Protein 5V3N (pdb70)

InterPro domains:
  IPR020981 Monopolin complex subunit Csm1/Pcs1, C-terminal [PF12539] (73-165)
  IPR038608 Csm1/Pcs1, C-terminal domain superfamily [G3DSA:3.90.1150.80] (83-190)
  IPR040349 Monopolin complex subunit Csm1/Pcs1 [PTHR28006] (4-186)
  IPR041671 Csm1 N-terminal domain [PF18504] (1-70)

Organism: Saccharomyces cerevisiae (strain ATCC 204508 / S288c) (NCBI:txid559292)

Structure (mmCIF, N/CA/C/O backbone):
data_5V3N
#
_entry.id   5V3N
#
_cell.length_a   71.684
_cell.length_b   56.933
_cell.length_c   40.992
_cell.angle_alpha   90.00
_cell.angle_beta   121.06
_cell.angle_gamma   90.00
#
_symmetry.space_group_name_H-M   'C 1 2 1'
#
loop_
_entity.id
_entity.type
_entity.pdbx_description
1 polymer 'Monopolin complex subunit CSM1'
2 polymer 'Ulp2p,Topoisomerase 1-associated factor 2 chimera'
3 water water
#
loop_
_atom_site.group_PDB
_atom_site.id
_atom_site.type_symbol
_atom_site.label_atom_id
_atom_site.label_alt_id
_atom_site.label_comp_id
_atom_site.label_asym_id
_atom_site.label_entity_id
_atom_site.label_seq_id
_atom_site.pdbx_PDB_ins_code
_atom_site.Cartn_x
_atom_site.Cartn_y
_atom_site.Cartn_z
_atom_site.occupancy
_atom_site.B_iso_or_equiv
_atom_site.auth_seq_id
_atom_site.auth_comp_id
_atom_site.auth_asym_id
_atom_site.auth_atom_id
_atom_site.pdbx_PDB_model_num
ATOM 1 N N . ASN A 1 2 ? -1.249 -17.620 -6.528 1.00 51.32 70 ASN A N 1
ATOM 2 C CA . ASN A 1 2 ? -2.120 -16.423 -6.499 1.00 46.35 70 ASN A CA 1
ATOM 3 C C . ASN A 1 2 ? -1.597 -15.351 -5.550 1.00 45.04 70 ASN A C 1
ATOM 4 O O . ASN A 1 2 ? -1.716 -14.137 -5.777 1.00 42.95 70 ASN A O 1
ATOM 7 N N . SER A 1 3 ? -0.973 -15.802 -4.475 1.00 42.64 71 SER A N 1
ATOM 8 C CA . SER A 1 3 ? -0.512 -14.880 -3.456 1.00 40.36 71 SER A CA 1
ATOM 9 C C . SER A 1 3 ? 0.649 -14.038 -3.982 1.00 37.12 71 SER A C 1
ATOM 10 O O . SER A 1 3 ? 0.785 -12.861 -3.618 1.00 34.23 71 SER A O 1
ATOM 18 N N . GLU A 1 4 ? 1.427 -14.585 -4.916 1.00 35.95 72 GLU A N 1
ATOM 19 C CA . GLU A 1 4 ? 2.555 -13.845 -5.469 1.00 34.78 72 GLU A CA 1
ATOM 20 C C . GLU A 1 4 ? 2.137 -12.831 -6.530 1.00 31.26 72 GLU A C 1
ATOM 21 O O . GLU A 1 4 ? 2.709 -11.737 -6.567 1.00 29.87 72 GLU A O 1
ATOM 33 N N . VAL A 1 5 ? 1.150 -13.129 -7.369 1.00 29.27 73 VAL A N 1
ATOM 34 C CA . VAL A 1 5 ? 0.566 -12.117 -8.264 1.00 28.17 73 VAL A CA 1
ATOM 35 C C . VAL A 1 5 ? 0.011 -10.975 -7.455 1.00 26.04 73 VAL A C 1
ATOM 36 O O . VAL A 1 5 ? 0.182 -9.774 -7.781 1.00 25.38 73 VAL A O 1
ATOM 49 N N . ILE A 1 6 ? -0.596 -11.309 -6.348 1.00 25.46 74 ILE A N 1
ATOM 50 C CA . ILE A 1 6 ? -1.136 -10.249 -5.496 1.00 26.10 74 ILE A CA 1
ATOM 51 C C . ILE A 1 6 ? -0.013 -9.427 -4.850 1.00 26.37 74 ILE A C 1
ATOM 52 O O . ILE A 1 6 ? -0.099 -8.194 -4.764 1.00 24.40 74 ILE A O 1
ATOM 68 N N . LYS A 1 7 ? 1.048 -10.082 -4.338 1.00 27.82 75 LYS A N 1
ATOM 69 C CA . LYS A 1 7 ? 2.129 -9.266 -3.799 1.00 28.63 75 LYS A CA 1
ATOM 70 C C . LYS A 1 7 ? 2.741 -8.396 -4.872 1.00 27.54 75 LYS A C 1
ATOM 71 O O . LYS A 1 7 ? 3.160 -7.284 -4.604 1.00 29.35 75 LYS A O 1
ATOM 90 N N . ASP A 1 8 ? 2.826 -8.885 -6.091 1.00 25.75 76 ASP A N 1
ATOM 91 C CA . ASP A 1 8 ? 3.347 -8.047 -7.141 1.00 25.39 76 ASP A CA 1
ATOM 92 C C . ASP A 1 8 ? 2.446 -6.828 -7.310 1.00 23.82 76 ASP A C 1
ATOM 93 O O . ASP A 1 8 ? 2.930 -5.716 -7.548 1.00 27.05 76 ASP A O 1
ATOM 102 N N . LEU A 1 9 ? 1.135 -7.025 -7.278 1.00 22.16 77 LEU A N 1
ATOM 103 C CA . LEU A 1 9 ? 0.237 -5.878 -7.438 1.00 21.95 77 LEU A CA 1
ATOM 104 C C . LEU A 1 9 ? 0.420 -4.879 -6.295 1.00 22.14 77 LEU A C 1
ATOM 105 O O . LEU A 1 9 ? 0.418 -3.659 -6.519 1.00 24.07 77 LEU A O 1
ATOM 121 N N . TYR A 1 10 ? 0.524 -5.372 -5.037 1.00 23.95 78 TYR A N 1
ATOM 122 C CA . TYR A 1 10 ? 0.759 -4.400 -3.954 1.00 24.58 78 TYR A CA 1
ATOM 123 C C . TYR A 1 10 ? 2.030 -3.595 -4.223 1.00 23.78 78 TYR A C 1
ATOM 124 O O . TYR A 1 10 ? 2.097 -2.419 -3.861 1.00 23.95 78 TYR A O 1
ATOM 142 N N . GLU A 1 11 ? 3.090 -4.190 -4.753 1.00 26.03 79 GLU A N 1
ATOM 143 C CA . GLU A 1 11 ? 4.315 -3.475 -5.134 1.00 26.47 79 GLU A CA 1
ATOM 144 C C . GLU A 1 11 ? 4.055 -2.345 -6.147 1.00 25.71 79 GLU A C 1
ATOM 145 O O . GLU A 1 11 ? 4.569 -1.228 -5.980 1.00 26.60 79 GLU A O 1
ATOM 157 N N . TYR A 1 12 ? 3.255 -2.599 -7.185 1.00 26.45 80 TYR A N 1
ATOM 158 C CA . TYR A 1 12 ? 3.047 -1.587 -8.206 1.00 26.96 80 TYR A CA 1
ATOM 159 C C . 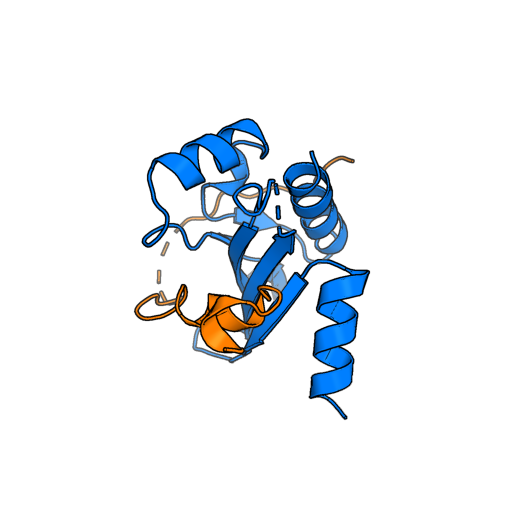TYR A 1 12 ? 1.976 -0.558 -7.817 1.00 24.71 80 TYR A C 1
ATOM 160 O O . TYR A 1 12 ? 2.069 0.639 -8.162 1.00 25.89 80 TYR A O 1
ATOM 178 N N . LEU A 1 13 ? 1.016 -0.976 -6.991 1.00 21.14 81 LEU A N 1
ATOM 179 C CA . LEU A 1 13 ? 0.003 -0.049 -6.533 1.00 19.94 81 LEU A CA 1
ATOM 180 C C . LEU A 1 13 ? 0.486 0.847 -5.423 1.00 19.45 81 LEU A C 1
ATOM 181 O O . LEU A 1 13 ? 0.131 2.049 -5.392 1.00 19.18 81 LEU A O 1
ATOM 197 N N . CYS A 1 14 ? 1.237 0.245 -4.488 1.00 19.57 82 CYS A N 1
ATOM 198 C CA . CYS A 1 14 ? 1.571 0.939 -3.247 1.00 19.12 82 CYS A CA 1
ATOM 199 C C . CYS A 1 14 ? 3.086 1.169 -3.064 1.00 18.75 82 CYS A C 1
ATOM 200 O O . CYS A 1 14 ? 3.521 1.725 -2.044 1.00 19.83 82 CYS A O 1
ATOM 208 N N . ASN A 1 15 ? 3.922 0.761 -4.028 1.00 19.79 83 ASN A N 1
ATOM 209 C CA . ASN A 1 15 ? 5.348 0.941 -3.912 1.00 20.91 83 ASN A CA 1
ATOM 210 C C . ASN A 1 15 ? 5.902 0.403 -2.597 1.00 21.42 83 ASN A C 1
ATOM 211 O O . ASN A 1 15 ? 6.737 1.015 -1.949 1.00 21.22 83 ASN A O 1
ATOM 222 N N . VAL A 1 16 ? 5.501 -0.830 -2.259 1.00 21.19 84 VAL A N 1
ATOM 223 C CA . VAL A 1 16 ? 5.995 -1.465 -1.064 1.00 20.73 84 VAL A CA 1
ATOM 224 C C . VAL A 1 16 ? 5.929 -2.975 -1.254 1.00 22.29 84 VAL A C 1
ATOM 225 O O . VAL A 1 16 ? 5.078 -3.480 -1.975 1.00 23.53 84 VAL A O 1
ATOM 238 N N . ARG A 1 17 ? 6.877 -3.653 -0.635 1.00 20.59 85 ARG A N 1
ATOM 239 C CA . ARG A 1 17 ? 6.880 -5.114 -0.644 1.00 20.88 85 ARG A CA 1
ATOM 240 C C . ARG A 1 17 ? 7.248 -5.566 0.755 1.00 21.32 85 ARG A C 1
ATOM 241 O O . ARG A 1 17 ? 8.262 -5.183 1.357 1.00 20.21 85 ARG A O 1
ATOM 262 N N . VAL A 1 18 ? 6.439 -6.501 1.254 1.00 22.09 86 VAL A N 1
ATOM 263 C CA . VAL A 1 18 ? 6.709 -7.112 2.512 1.00 23.87 86 VAL A CA 1
ATOM 264 C C . VAL A 1 18 ? 7.355 -8.450 2.153 1.00 25.32 86 VAL A C 1
ATOM 265 O O . VAL A 1 18 ? 6.704 -9.282 1.515 1.00 27.75 86 VAL A O 1
ATOM 278 N N . HIS A 1 19 ? 8.630 -8.626 2.515 1.00 23.78 87 HIS A N 1
ATOM 279 C CA . HIS A 1 19 ? 9.358 -9.785 2.043 1.00 24.16 87 HIS A CA 1
ATOM 280 C C . HIS A 1 19 ? 9.045 -10.991 2.879 1.00 24.00 87 HIS A C 1
ATOM 281 O O . HIS A 1 19 ? 9.021 -12.106 2.330 1.00 26.18 87 HIS A O 1
ATOM 295 N N . LYS A 1 20 ? 8.928 -10.842 4.187 1.00 23.08 88 LYS A N 1
ATOM 296 C CA . LYS A 1 20 ? 8.680 -11.936 5.097 1.00 23.46 88 LYS A CA 1
ATOM 297 C C . LYS A 1 20 ? 8.240 -11.442 6.431 1.00 20.96 88 LYS A C 1
ATOM 298 O O . LYS A 1 20 ? 8.414 -10.243 6.755 1.00 21.22 88 LYS A O 1
ATOM 317 N N A SER A 1 21 ? 7.651 -12.308 7.221 0.55 20.45 89 SER A N 1
ATOM 318 N N B SER A 1 21 ? 7.589 -12.305 7.180 0.45 20.68 89 SER A N 1
ATOM 319 C CA A SER A 1 21 ? 7.170 -12.018 8.552 0.55 20.55 89 SER A CA 1
ATOM 320 C CA B SER A 1 21 ? 7.151 -12.066 8.534 0.45 20.60 89 SER A CA 1
ATOM 321 C C A SER A 1 21 ? 7.560 -13.158 9.466 0.55 19.97 89 SER A C 1
ATOM 322 C C B SER A 1 21 ? 7.734 -13.146 9.435 0.45 19.91 89 SER A C 1
ATOM 323 O O A SER A 1 21 ? 7.636 -14.332 9.037 0.55 20.27 89 SER A O 1
ATOM 324 O O B SER A 1 21 ? 8.093 -14.260 8.991 0.45 20.59 89 SER A O 1
ATOM 339 N N . TYR A 1 22 ? 7.847 -12.843 10.695 1.00 19.16 90 TYR A N 1
ATOM 340 C CA . TYR A 1 22 ? 8.191 -13.843 11.708 1.00 18.60 90 TYR A CA 1
ATOM 341 C C . TYR A 1 22 ? 7.877 -13.328 13.089 1.00 18.53 90 TYR A C 1
ATOM 342 O O . TYR A 1 22 ? 7.745 -12.114 13.261 1.00 18.85 90 TYR A O 1
ATOM 361 N N . GLU A 1 23 ? 7.665 -14.197 14.058 1.00 19.21 91 GLU A N 1
ATOM 362 C CA . GLU A 1 23 ? 7.394 -13.847 15.402 1.00 19.89 91 GLU A CA 1
ATOM 363 C C . GLU A 1 23 ? 8.569 -14.286 16.260 1.00 21.27 91 GLU A C 1
ATOM 364 O O . GLU A 1 23 ? 8.930 -15.470 16.197 1.00 22.16 91 GLU A O 1
ATOM 376 N N . ASP A 1 24 ? 9.190 -13.434 17.058 1.00 23.09 92 ASP A N 1
ATOM 377 C CA . ASP A 1 24 ? 10.382 -13.744 17.842 1.00 24.68 92 ASP A CA 1
ATOM 378 C C . ASP A 1 24 ? 10.055 -13.402 19.297 1.00 24.54 92 ASP A C 1
ATOM 379 O O . ASP A 1 24 ? 8.863 -13.305 19.687 1.00 26.10 92 ASP A O 1
ATOM 388 N N . ASP A 1 25 ? 11.117 -13.234 20.085 1.00 25.39 93 ASP A N 1
ATOM 389 C CA . ASP A 1 25 ? 11.017 -13.013 21.535 1.00 26.50 93 ASP A CA 1
ATOM 390 C C . ASP A 1 25 ? 10.465 -11.630 21.833 1.00 26.74 93 ASP A C 1
ATOM 391 O O . ASP A 1 25 ? 9.996 -11.409 22.944 1.00 28.15 93 ASP A O 1
ATOM 400 N N . SER A 1 26 ? 10.572 -10.690 20.918 1.00 25.42 94 SER A N 1
ATOM 401 C CA . SER A 1 26 ? 10.024 -9.356 21.192 1.00 25.34 94 SER A CA 1
ATOM 402 C C . SER A 1 26 ? 8.617 -9.098 20.582 1.00 24.05 94 SER A C 1
ATOM 403 O O . SER A 1 26 ? 7.879 -8.240 21.083 1.00 24.91 94 SER A O 1
ATOM 411 N N . GLY A 1 27 ? 8.204 -9.781 19.541 1.00 22.99 95 GLY A N 1
ATOM 412 C CA . GLY A 1 27 ? 6.911 -9.528 18.918 1.00 21.76 95 GLY A CA 1
ATOM 413 C C . GLY A 1 27 ? 6.846 -10.021 17.489 1.00 21.06 95 GLY A C 1
ATOM 414 O O . GLY A 1 27 ? 7.527 -10.974 17.133 1.00 21.35 95 GLY A O 1
ATOM 418 N N . LEU A 1 28 ? 5.990 -9.384 16.688 1.00 18.70 96 LEU A N 1
ATOM 419 C CA . LEU A 1 28 ? 5.692 -9.783 15.328 1.00 18.47 96 LEU A CA 1
ATOM 420 C C . LEU A 1 28 ? 6.465 -8.854 14.386 1.00 17.19 96 LEU A C 1
ATOM 421 O O . LEU A 1 28 ? 6.275 -7.613 14.485 1.00 18.87 96 LEU A O 1
ATOM 437 N N . TRP A 1 29 ? 7.267 -9.352 13.502 1.00 17.22 97 TRP A N 1
ATOM 438 C CA . TRP A 1 29 ? 8.195 -8.561 12.687 1.00 17.31 97 TRP A CA 1
ATOM 439 C C . TRP A 1 29 ? 7.995 -8.784 11.231 1.00 16.66 97 TRP A C 1
ATOM 440 O O . TRP A 1 29 ? 7.675 -9.904 10.803 1.00 18.33 97 TRP A O 1
ATOM 461 N N . PHE A 1 30 ? 8.326 -7.771 10.457 1.00 16.97 98 PHE A N 1
ATOM 462 C CA . PHE A 1 30 ? 8.271 -7.791 9.027 1.00 17.97 98 PHE A CA 1
ATOM 463 C C . PHE A 1 30 ? 9.520 -7.168 8.466 1.00 18.10 98 PHE A C 1
ATOM 464 O O . PHE A 1 30 ? 9.946 -6.106 8.940 1.00 19.80 98 PHE A O 1
ATOM 481 N N . ASP A 1 31 ? 10.030 -7.734 7.394 1.00 17.47 99 ASP A N 1
ATOM 482 C CA . ASP A 1 31 ? 11.086 -7.140 6.581 1.00 18.10 99 ASP A CA 1
ATOM 483 C C . ASP A 1 31 ? 10.432 -6.500 5.389 1.00 18.81 99 ASP A C 1
ATOM 484 O O . ASP A 1 31 ? 9.706 -7.142 4.636 1.00 19.11 99 ASP A O 1
ATOM 493 N N . ILE A 1 32 ? 10.654 -5.144 5.230 1.00 18.48 100 ILE A N 1
ATOM 494 C CA . ILE A 1 32 ? 9.913 -4.364 4.237 1.00 18.95 100 ILE A CA 1
ATOM 495 C C . ILE A 1 32 ? 10.848 -3.504 3.399 1.00 19.01 100 ILE A C 1
ATOM 496 O O . ILE A 1 32 ? 11.843 -2.946 3.927 1.00 19.49 100 ILE A O 1
ATOM 512 N N . SER A 1 33 ? 10.529 -3.392 2.104 1.00 18.45 101 SER A N 1
ATOM 513 C CA . SER A 1 33 ? 11.123 -2.305 1.292 1.00 20.17 101 SER A CA 1
ATOM 514 C C . SER A 1 33 ? 10.060 -1.448 0.689 1.00 19.40 101 SER A C 1
ATOM 515 O O . SER A 1 33 ? 9.020 -1.900 0.302 1.00 19.99 101 SER A O 1
ATOM 523 N N . GLN A 1 34 ? 10.295 -0.120 0.725 1.00 19.46 102 GLN A N 1
ATOM 524 C CA . GLN A 1 34 ? 9.371 0.847 0.096 1.00 19.80 102 GLN A CA 1
ATOM 525 C C . GLN A 1 34 ? 10.146 1.691 -0.887 1.00 21.00 102 GLN A C 1
ATOM 526 O O . GLN A 1 34 ? 11.295 2.045 -0.608 1.00 24.14 102 GLN A O 1
ATOM 540 N N . GLY A 1 35 ? 9.530 2.000 -2.006 1.00 22.65 103 GLY A N 1
ATOM 541 C CA . GLY A 1 35 ? 10.017 3.061 -2.910 1.00 25.36 103 GLY A CA 1
ATOM 542 C C . GLY A 1 35 ? 9.840 2.610 -4.307 1.00 28.76 103 GLY A C 1
ATOM 543 O O . GLY A 1 35 ? 9.022 1.770 -4.620 1.00 29.11 103 GLY A O 1
ATOM 547 N N . THR A 1 36 ? 10.495 3.308 -5.225 1.00 32.28 104 THR A N 1
ATOM 548 C CA . THR A 1 36 ? 10.196 3.172 -6.643 1.00 37.92 104 THR A CA 1
ATOM 549 C C . THR A 1 36 ? 11.506 3.157 -7.410 1.00 40.34 104 THR A C 1
ATOM 550 O O . THR A 1 36 ? 12.493 3.764 -6.975 1.00 38.92 104 THR A O 1
ATOM 561 N N . HIS A 1 37 ? 11.525 2.383 -8.515 1.00 43.97 105 HIS A N 1
ATOM 562 C CA . HIS A 1 37 ? 12.597 2.435 -9.538 1.00 47.17 105 HIS A CA 1
ATOM 563 C C . HIS A 1 37 ? 12.218 3.314 -10.715 1.00 50.48 105 HIS A C 1
ATOM 564 O O . HIS A 1 37 ? 12.718 3.071 -11.834 1.00 52.45 105 HIS A O 1
ATOM 578 N N . SER A 1 41 ? 18.297 7.520 -15.875 1.00 48.47 109 SER A N 1
ATOM 579 C CA . SER A 1 41 ? 17.006 7.533 -15.273 1.00 47.42 109 SER A CA 1
ATOM 580 C C . SER A 1 41 ? 16.795 6.169 -14.718 1.00 43.73 109 SER A C 1
ATOM 581 O O . SER A 1 41 ? 16.262 6.065 -13.668 1.00 43.47 109 SER A O 1
ATOM 589 N N . SER A 1 42 ? 17.239 5.125 -15.443 1.00 40.35 110 SER A N 1
ATOM 590 C CA . SER A 1 42 ? 17.177 3.781 -14.831 1.00 37.55 110 SER A CA 1
ATOM 591 C C . SER A 1 42 ? 18.010 3.753 -13.547 1.00 39.98 110 SER A C 1
ATOM 592 O O . SER A 1 42 ? 17.798 2.884 -12.673 1.00 41.66 110 SER A O 1
ATOM 600 N N . ASP A 1 43 ? 18.915 4.741 -13.389 1.00 42.01 111 ASP A N 1
ATOM 601 C CA . ASP A 1 43 ? 19.697 4.973 -12.180 1.00 45.76 111 ASP A CA 1
ATOM 602 C C . ASP A 1 43 ? 18.906 5.732 -11.106 1.00 46.97 111 ASP A C 1
ATOM 603 O O . ASP A 1 43 ? 19.344 5.776 -9.948 1.00 47.60 111 ASP A O 1
ATOM 607 N N . ASP A 1 44 ? 17.731 6.275 -11.441 1.00 47.39 112 ASP A N 1
ATOM 608 C CA . ASP A 1 44 ? 16.909 7.014 -10.494 1.00 47.41 112 ASP A CA 1
ATOM 609 C C . ASP A 1 44 ? 15.970 6.015 -9.825 1.00 41.88 112 ASP A C 1
ATOM 610 O O . ASP A 1 44 ? 14.996 5.544 -10.408 1.00 42.38 112 ASP A O 1
ATOM 619 N N . TYR A 1 45 ? 16.276 5.643 -8.603 1.00 36.97 113 TYR A N 1
ATOM 620 C CA . TYR A 1 45 ? 15.354 4.880 -7.804 1.00 32.53 113 TYR A CA 1
ATOM 621 C C . TYR A 1 45 ? 15.546 5.434 -6.412 1.00 30.98 113 TYR A C 1
ATOM 622 O O . TYR A 1 45 ? 16.631 5.934 -6.085 1.00 32.82 113 TYR A O 1
ATOM 640 N N A SER A 1 46 ? 14.496 5.338 -5.586 0.50 29.20 114 SER A N 1
ATOM 641 N N B SER A 1 46 ? 14.502 5.331 -5.577 0.50 29.75 114 SER A N 1
ATOM 642 C CA A SER A 1 46 ? 14.549 5.823 -4.215 0.50 28.16 114 SER A CA 1
ATOM 643 C CA B SER A 1 46 ? 14.575 5.817 -4.204 0.50 29.10 114 SER A CA 1
ATOM 644 C C A SER A 1 46 ? 13.867 4.719 -3.415 0.50 25.88 114 SER A C 1
ATOM 645 C C B SER A 1 46 ? 13.866 4.772 -3.348 0.50 26.12 114 SER A C 1
ATOM 646 O O A SER A 1 46 ? 12.658 4.511 -3.589 0.50 25.78 114 SER A O 1
ATOM 647 O O B SER A 1 46 ? 12.634 4.674 -3.375 0.50 25.66 114 SER A O 1
ATOM 662 N N . ILE A 1 47 ? 14.638 4.024 -2.580 1.00 24.10 115 ILE A N 1
ATOM 663 C CA . ILE A 1 47 ? 14.137 2.838 -1.835 1.00 21.48 115 ILE A CA 1
ATOM 664 C C . ILE A 1 47 ? 14.670 2.893 -0.414 1.00 20.68 115 ILE A C 1
ATOM 665 O O . ILE A 1 47 ? 15.865 3.049 -0.231 1.00 22.34 115 ILE A O 1
ATOM 681 N N . MET A 1 48 ? 13.801 2.625 0.600 1.00 21.59 116 MET A N 1
ATOM 682 C CA . MET A 1 48 ? 14.212 2.372 1.977 1.00 20.73 116 MET A CA 1
ATOM 683 C C . MET A 1 48 ? 13.838 0.946 2.372 1.00 20.64 116 MET A C 1
ATOM 684 O O . MET A 1 48 ? 12.706 0.584 2.188 1.00 20.92 116 MET A O 1
ATOM 698 N N . ASP A 1 49 ? 14.762 0.275 2.963 1.00 20.40 117 ASP A N 1
ATOM 699 C CA . ASP A 1 49 ? 14.505 -1.058 3.553 1.00 19.71 117 ASP A CA 1
ATOM 700 C C . ASP A 1 49 ? 14.421 -0.877 5.085 1.00 20.05 117 ASP A C 1
ATOM 701 O O . ASP A 1 49 ? 15.251 -0.152 5.668 1.00 21.22 117 ASP A O 1
ATOM 710 N N . TYR A 1 50 ? 13.478 -1.558 5.741 1.00 18.55 118 TYR A N 1
ATOM 711 C CA . TYR A 1 50 ? 13.348 -1.424 7.175 1.00 18.22 118 T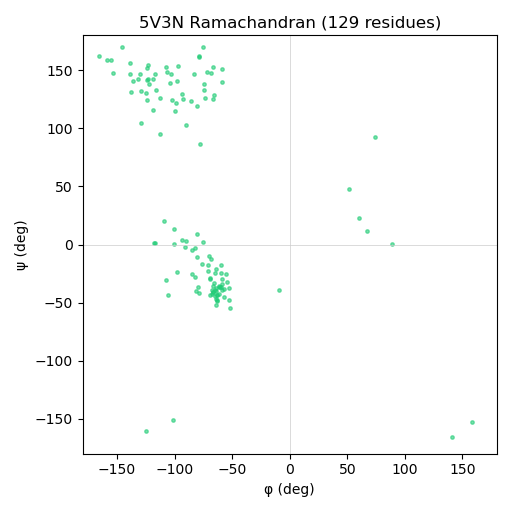YR A CA 1
ATOM 712 C C . TYR A 1 50 ? 12.692 -2.676 7.749 1.00 18.82 118 TYR A C 1
ATOM 713 O O . TYR A 1 50 ? 11.974 -3.373 7.050 1.00 18.31 118 TYR A O 1
ATOM 731 N N . LYS A 1 51 ? 12.903 -2.882 9.043 1.00 18.97 119 LYS A N 1
ATOM 732 C CA . LYS A 1 51 ? 12.116 -3.838 9.814 1.00 18.28 119 LYS A CA 1
ATOM 733 C C . LYS A 1 51 ? 11.038 -3.079 10.537 1.00 18.44 119 LYS A C 1
ATOM 734 O O . LYS A 1 51 ? 11.265 -1.935 10.999 1.00 19.41 119 LYS A O 1
ATOM 753 N N . LEU A 1 52 ? 9.857 -3.670 10.594 1.00 18.17 120 LEU A N 1
ATOM 754 C CA . LEU A 1 52 ? 8.736 -3.129 11.302 1.00 19.11 120 LEU A CA 1
ATOM 755 C C . LEU A 1 52 ? 8.292 -4.188 12.294 1.00 18.82 120 LEU A C 1
ATOM 756 O O . LEU A 1 52 ? 8.001 -5.322 11.898 1.00 18.98 120 LEU A O 1
ATOM 772 N N . GLY A 1 53 ? 8.242 -3.812 13.552 1.00 17.86 121 GLY A N 1
ATOM 773 C CA . GLY A 1 53 ? 7.888 -4.723 14.638 1.00 17.79 121 GLY A CA 1
ATOM 774 C C . GLY A 1 53 ? 6.619 -4.270 15.321 1.00 17.93 121 GLY A C 1
ATOM 775 O O . GLY A 1 53 ? 6.380 -3.061 15.488 1.00 20.24 121 GLY A O 1
ATOM 779 N N . PHE A 1 54 ? 5.847 -5.200 15.784 1.00 17.49 122 PHE A N 1
ATOM 780 C CA . PHE A 1 54 ? 4.664 -4.963 16.544 1.00 17.43 122 PHE A CA 1
ATOM 781 C C . PHE A 1 54 ? 4.900 -5.617 17.900 1.00 18.10 122 PHE A C 1
ATOM 782 O O . PHE A 1 54 ? 5.024 -6.861 17.982 1.00 19.87 122 PHE A O 1
ATOM 799 N N . VAL A 1 55 ? 4.951 -4.826 18.943 1.00 19.23 123 VAL A N 1
ATOM 800 C CA . VAL A 1 55 ? 5.425 -5.274 20.226 1.00 20.44 123 VAL A CA 1
ATOM 801 C C . VAL A 1 55 ? 4.432 -4.881 21.263 1.00 22.15 123 VAL A C 1
ATOM 802 O O . VAL A 1 55 ? 3.832 -3.816 21.199 1.00 23.99 123 VAL A O 1
ATOM 815 N N . LYS A 1 56 ? 4.295 -5.708 22.288 1.00 24.40 124 LYS A N 1
ATOM 816 C CA . LYS A 1 56 ? 3.465 -5.293 23.407 1.00 29.58 124 LYS A CA 1
ATOM 817 C C . LYS A 1 56 ? 4.287 -4.367 24.269 1.00 34.38 124 LYS A C 1
ATOM 818 O O . LYS A 1 56 ? 5.300 -4.785 24.838 1.00 36.45 124 LYS A O 1
ATOM 837 N N . GLY A 1 57 ? 3.814 -3.123 24.414 1.00 36.13 125 GLY A N 1
ATOM 838 C CA . GLY A 1 57 ? 4.373 -2.147 25.302 1.00 39.71 125 GLY A CA 1
ATOM 839 C C . GLY A 1 57 ? 3.565 -2.035 26.562 1.00 42.29 125 GLY A C 1
ATOM 840 O O . GLY A 1 57 ? 2.932 -3.008 27.009 1.00 42.20 125 GLY A O 1
ATOM 844 N N . GLN A 1 58 ? 3.586 -0.833 27.142 1.00 43.96 126 GLN A N 1
ATOM 845 C CA . GLN A 1 58 ? 2.900 -0.642 28.415 1.00 45.90 126 GLN A CA 1
ATOM 846 C C . GLN A 1 58 ? 1.432 -0.981 28.215 1.00 44.86 126 GLN A C 1
ATOM 847 O O . GLN A 1 58 ? 0.863 -0.702 27.149 1.00 45.79 126 GLN A O 1
ATOM 861 N N . ALA A 1 59 ? 0.850 -1.658 29.216 1.00 43.61 127 ALA A N 1
ATOM 862 C CA . ALA A 1 59 ? -0.562 -2.051 29.237 1.00 42.11 127 ALA A CA 1
ATOM 863 C C . ALA A 1 59 ? -0.938 -2.974 28.073 1.00 41.09 127 ALA A C 1
ATOM 864 O O . ALA A 1 59 ? -2.113 -3.035 27.676 1.00 40.60 127 ALA A O 1
ATOM 871 N N . GLN A 1 60 ? 0.023 -3.682 27.475 1.00 40.75 128 GLN A N 1
ATOM 872 C CA . GLN A 1 60 ? -0.256 -4.677 26.443 1.00 43.31 128 GLN A CA 1
ATOM 873 C C . GLN A 1 60 ? -0.793 -4.028 25.166 1.00 40.05 128 GLN A C 1
ATOM 874 O O . GLN A 1 60 ? -1.277 -4.722 24.238 1.00 41.42 128 GLN A O 1
ATOM 888 N N . VAL A 1 61 ? -0.712 -2.703 25.063 1.00 36.66 129 VAL A N 1
ATOM 889 C CA . VAL A 1 61 ? -1.087 -2.057 23.827 1.00 33.31 129 VAL A CA 1
ATOM 890 C C . VAL A 1 61 ? 0.039 -2.318 22.845 1.00 29.22 129 VAL A C 1
ATOM 891 O O . VAL A 1 61 ? 1.215 -2.272 23.213 1.00 28.07 129 VAL A O 1
ATOM 904 N N . THR A 1 62 ? -0.311 -2.629 21.609 1.00 26.81 130 THR A N 1
ATOM 905 C CA . THR A 1 62 ? 0.687 -2.892 20.586 1.00 23.94 130 THR A CA 1
ATOM 906 C C . THR A 1 62 ? 1.303 -1.544 20.187 1.00 24.13 130 THR A C 1
ATOM 907 O O . THR A 1 62 ? 0.575 -0.613 19.838 1.00 26.89 130 THR A O 1
ATOM 918 N N . GLU A 1 63 ? 2.632 -1.465 20.264 1.00 21.28 131 GLU A N 1
ATOM 919 C CA . GLU A 1 63 ? 3.404 -0.350 19.745 1.00 21.40 131 GLU A CA 1
ATOM 920 C C . GLU A 1 63 ? 4.135 -0.778 18.526 1.00 19.14 131 GLU A C 1
ATOM 921 O O . GLU A 1 63 ? 4.384 -1.989 18.334 1.00 19.79 131 GLU A O 1
ATOM 933 N N . VAL A 1 64 ? 4.428 0.121 17.632 1.00 17.35 132 VAL A N 1
ATOM 934 C CA . VAL A 1 64 ? 5.190 -0.182 16.431 1.00 17.01 132 VAL A CA 1
ATOM 935 C C . VAL A 1 64 ? 6.641 0.249 16.591 1.00 17.28 132 VAL A C 1
ATOM 936 O O . VAL A 1 64 ? 6.897 1.388 17.035 1.00 20.05 132 VAL A O 1
ATOM 949 N N A ILE A 1 65 ? 7.567 -0.600 16.201 0.50 16.99 133 ILE A N 1
ATOM 950 N N B ILE A 1 65 ? 7.557 -0.549 16.080 0.50 17.64 133 ILE A N 1
ATOM 951 C CA A ILE A 1 65 ? 8.974 -0.273 16.098 0.50 18.20 133 ILE A CA 1
ATOM 952 C CA B ILE A 1 65 ? 8.989 -0.295 16.121 0.50 19.42 133 ILE A CA 1
ATOM 953 C C A ILE A 1 65 ? 9.305 -0.224 14.628 0.50 17.66 133 ILE A C 1
ATOM 954 C C B ILE A 1 65 ? 9.482 -0.272 14.683 0.50 18.15 133 ILE A C 1
ATOM 955 O O A ILE A 1 65 ? 8.867 -1.105 13.855 0.50 17.46 133 ILE A O 1
ATOM 956 O O B ILE A 1 65 ? 9.395 -1.267 13.983 0.50 17.78 133 ILE A O 1
ATOM 987 N N . TYR A 1 66 ? 10.042 0.825 14.243 1.00 18.21 134 TYR A N 1
ATOM 988 C CA . TYR A 1 66 ? 10.674 0.964 12.944 1.00 18.57 134 TYR A CA 1
ATOM 989 C C . TYR A 1 66 ? 12.173 0.911 13.113 1.00 19.75 134 TYR A C 1
ATOM 990 O O . TYR A 1 66 ? 12.723 1.706 13.870 1.00 21.92 134 TYR A O 1
ATOM 1008 N N . ALA A 1 67 ? 12.855 0.014 12.372 1.00 18.89 135 ALA A N 1
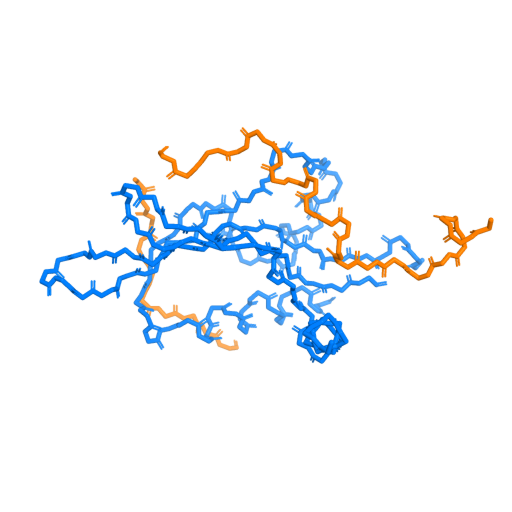ATOM 1009 C CA . ALA A 1 67 ? 14.304 -0.076 12.450 1.00 21.92 135 ALA A CA 1
ATOM 1010 C C . ALA A 1 67 ? 14.849 -0.026 11.034 1.00 22.33 135 ALA A C 1
ATOM 1011 O O . ALA A 1 67 ? 14.699 -1.008 10.278 1.00 21.41 135 ALA A O 1
ATOM 1018 N N . PRO A 1 68 ? 15.427 1.093 10.599 1.00 22.50 136 PRO A N 1
ATOM 1019 C CA . PRO A 1 68 ? 15.921 1.153 9.215 1.00 23.48 136 PRO A CA 1
ATOM 1020 C C . PRO A 1 68 ? 17.121 0.234 9.013 1.00 24.27 136 PRO A C 1
ATOM 1021 O O . PRO A 1 68 ? 17.924 0.025 9.906 1.00 25.49 136 PRO A O 1
ATOM 1032 N N . VAL A 1 69 ? 17.228 -0.307 7.799 1.00 23.23 137 VAL A N 1
ATOM 1033 C CA . VAL A 1 69 ? 18.256 -1.292 7.465 1.00 24.90 137 VAL A CA 1
ATOM 1034 C C . VAL A 1 69 ? 19.160 -0.599 6.477 1.00 26.54 137 VAL A C 1
ATOM 1035 O O . VAL A 1 69 ? 18.842 -0.543 5.297 1.00 27.90 137 VAL A O 1
ATOM 1048 N N . LEU A 1 70 ? 20.253 -0.009 6.965 1.00 27.75 138 LEU A N 1
ATOM 1049 C CA . LEU A 1 70 ? 21.060 0.893 6.186 1.00 31.70 138 LEU A CA 1
ATOM 1050 C C . LEU A 1 70 ? 22.479 0.417 5.963 1.00 35.04 138 LEU A C 1
ATOM 1051 O O . LEU A 1 70 ? 23.255 1.123 5.284 1.00 35.32 138 LEU A O 1
ATOM 1067 N N . LYS A 1 71 ? 22.835 -0.767 6.470 1.00 37.76 139 LYS A N 1
ATOM 1068 C CA . LYS A 1 71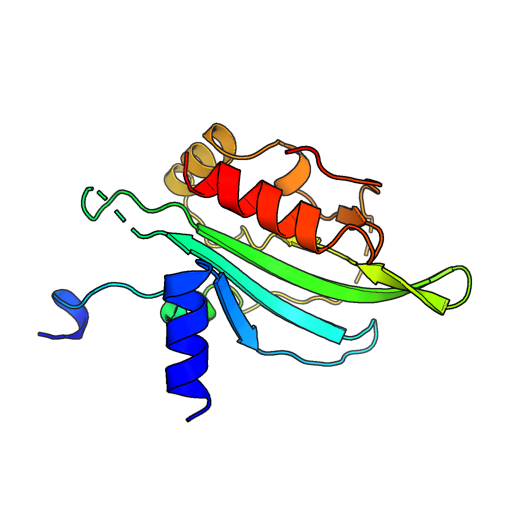 ? 24.231 -1.186 6.485 1.00 40.04 139 LYS A CA 1
ATOM 1069 C C . LYS A 1 71 ? 24.764 -1.433 5.083 1.00 42.14 139 LYS A C 1
ATOM 1070 O O . LYS A 1 71 ? 25.941 -1.170 4.817 1.00 43.96 139 LYS A O 1
ATOM 1074 N N . GLN A 1 72 ? 23.961 -2.026 4.197 1.00 42.25 140 GLN A N 1
ATOM 1075 C CA . GLN A 1 72 ? 24.463 -2.356 2.871 1.00 42.71 140 GLN A CA 1
ATOM 1076 C C . GLN A 1 72 ? 24.268 -1.239 1.849 1.00 41.00 140 GLN A C 1
ATOM 1077 O O . GLN A 1 72 ? 24.598 -1.447 0.689 1.00 42.87 140 GLN A O 1
ATOM 1091 N N . ARG A 1 73 ? 23.731 -0.076 2.230 1.00 36.89 141 ARG A N 1
ATOM 1092 C CA . ARG A 1 73 ? 23.529 0.989 1.251 1.00 34.79 141 ARG A CA 1
ATOM 1093 C C . ARG A 1 73 ? 24.818 1.772 1.054 1.00 36.75 141 ARG A C 1
ATOM 1094 O O . ARG A 1 73 ? 25.580 2.012 1.999 1.00 36.80 141 ARG A O 1
ATOM 1115 N N . SER A 1 74 ? 25.007 2.246 -0.174 1.00 39.03 142 SER A N 1
ATOM 1116 C CA . SER A 1 74 ? 26.190 3.007 -0.520 1.00 39.80 142 SER A CA 1
ATOM 1117 C C . SER A 1 74 ? 26.059 4.450 -0.024 1.00 41.04 142 SER A C 1
ATOM 1118 O O . SER A 1 74 ? 24.965 4.955 0.233 1.00 40.60 142 SER A O 1
ATOM 1126 N N . THR A 1 75 ? 27.200 5.132 0.062 1.00 42.28 143 THR A N 1
ATOM 1127 C CA . THR A 1 75 ? 27.155 6.538 0.465 1.00 43.14 143 THR A CA 1
ATOM 1128 C C . THR A 1 75 ? 26.304 7.361 -0.516 1.00 42.74 143 THR A C 1
ATOM 1129 O O . THR A 1 75 ? 25.539 8.245 -0.108 1.00 41.80 143 THR A O 1
ATOM 1140 N N . GLU A 1 76 ? 26.368 7.044 -1.814 1.00 42.86 144 GLU A N 1
ATOM 1141 C CA . GLU A 1 76 ? 25.547 7.785 -2.774 1.00 44.36 144 GLU A CA 1
ATOM 1142 C C . GLU A 1 76 ? 24.056 7.576 -2.519 1.00 40.05 144 GLU A C 1
ATOM 1143 O O . GLU A 1 76 ? 23.254 8.521 -2.607 1.00 38.47 144 GLU A O 1
ATOM 1155 N N . GLU A 1 77 ? 23.659 6.335 -2.184 1.00 35.74 145 GLU A N 1
ATOM 1156 C CA . GLU A 1 77 ? 22.260 6.049 -1.900 1.00 31.98 145 GLU A CA 1
ATOM 1157 C C . GLU A 1 77 ? 21.793 6.758 -0.643 1.00 32.07 145 GLU A C 1
ATOM 1158 O O . GLU A 1 77 ? 20.663 7.227 -0.603 1.00 32.12 145 GLU A O 1
ATOM 1170 N N . LEU A 1 78 ? 22.630 6.784 0.402 1.00 32.93 146 LEU A N 1
ATOM 1171 C CA . LEU A 1 78 ? 22.278 7.456 1.645 1.00 34.47 146 LEU A CA 1
ATOM 1172 C C . LEU A 1 78 ? 22.139 8.948 1.458 1.00 33.70 146 LEU A C 1
ATOM 1173 O O . LEU A 1 78 ? 21.255 9.560 2.079 1.00 32.61 146 LEU A O 1
ATOM 1189 N N . TYR A 1 79 ? 23.028 9.555 0.645 1.00 33.29 147 TYR A N 1
ATOM 1190 C CA . TYR A 1 79 ? 22.919 10.974 0.460 1.00 33.31 147 TYR A CA 1
ATOM 1191 C C . TYR A 1 79 ? 21.614 11.277 -0.198 1.00 31.52 147 TYR A C 1
ATOM 1192 O O . TYR A 1 79 ? 20.933 12.265 0.162 1.00 31.13 147 TYR A O 1
ATOM 1210 N N . SER A 1 80 ? 21.265 10.473 -1.206 1.00 31.44 148 SER A N 1
ATOM 1211 C CA . SER A 1 80 ? 20.012 10.709 -1.884 1.00 31.24 148 SER A CA 1
ATOM 1212 C C . SER A 1 80 ? 18.858 10.523 -0.906 1.00 30.31 148 SER A C 1
ATOM 1213 O O . SER A 1 80 ? 17.891 11.291 -0.920 1.00 30.03 148 SER A O 1
ATOM 1221 N N . LEU A 1 81 ? 18.869 9.411 -0.129 1.00 29.53 149 LEU A N 1
ATOM 1222 C CA . LEU A 1 81 ? 17.842 9.213 0.864 1.00 28.22 149 LEU A CA 1
ATOM 1223 C C . LEU A 1 81 ? 17.713 10.425 1.772 1.00 28.45 149 LEU A C 1
ATOM 1224 O O . LEU A 1 81 ? 16.594 10.839 2.069 1.00 29.04 149 LEU A O 1
ATOM 1240 N N . GLN A 1 82 ? 18.829 10.831 2.377 1.00 30.04 150 GLN A N 1
ATOM 1241 C CA . GLN A 1 82 ? 18.816 11.952 3.327 1.00 30.55 150 GLN A CA 1
ATOM 1242 C C . GLN A 1 82 ? 18.305 13.238 2.724 1.00 30.78 150 GLN A C 1
ATOM 1243 O O . GLN A 1 82 ? 17.849 14.100 3.472 1.00 30.96 150 GLN A O 1
ATOM 1257 N N . SER A 1 83 ? 18.488 13.438 1.421 1.00 30.42 151 SER A N 1
ATOM 1258 C CA . SER A 1 83 ? 17.980 14.625 0.723 1.00 31.83 151 SER A CA 1
ATOM 1259 C C . SER A 1 83 ? 16.459 14.528 0.483 1.00 32.43 151 SER A C 1
ATOM 1260 O O . SER A 1 83 ? 15.807 15.533 0.190 1.00 33.85 151 SER A O 1
ATOM 1268 N N . LYS A 1 84 ? 15.872 13.333 0.594 1.00 31.39 152 LYS A N 1
ATOM 1269 C CA . LYS A 1 84 ? 14.452 13.203 0.334 1.00 29.84 152 LYS A CA 1
ATOM 1270 C C . LYS A 1 84 ? 13.633 12.993 1.596 1.00 27.84 152 LYS A C 1
ATOM 1271 O O . LYS A 1 84 ? 12.454 13.350 1.625 1.00 28.97 152 LYS A O 1
ATOM 1290 N N . LEU A 1 85 ? 14.212 12.345 2.618 1.00 26.98 153 LEU A N 1
ATOM 1291 C CA . LEU A 1 85 ? 13.463 11.844 3.749 1.00 25.10 153 LEU A CA 1
ATOM 1292 C C . LEU A 1 85 ? 13.722 12.705 4.974 1.00 25.51 153 LEU A C 1
ATOM 1293 O O . LEU A 1 85 ? 14.831 13.197 5.129 1.00 26.30 153 LEU A O 1
ATOM 1309 N N . PRO A 1 86 ? 12.753 12.845 5.862 1.00 25.08 154 PRO A N 1
ATOM 1310 C CA . PRO A 1 86 ? 13.013 13.459 7.177 1.00 25.31 154 PRO A CA 1
ATOM 1311 C C . PRO A 1 86 ? 14.077 12.751 8.009 1.00 24.99 154 PRO A C 1
ATOM 1312 O O . PRO A 1 86 ? 14.242 11.522 7.957 1.00 25.37 154 PRO A O 1
ATOM 1323 N N . GLU A 1 87 ? 14.762 13.493 8.846 1.00 24.48 155 GLU A N 1
ATOM 1324 C CA . GLU A 1 87 ? 15.929 13.009 9.572 1.00 25.53 155 GLU A CA 1
ATOM 1325 C C . GLU A 1 87 ? 15.575 11.895 10.559 1.00 25.27 155 GLU A C 1
ATOM 1326 O O . GLU A 1 87 ? 16.414 10.988 10.803 1.00 25.93 155 GLU A O 1
ATOM 1338 N N . TYR A 1 88 ? 14.320 11.848 11.009 1.00 24.19 156 TYR A N 1
ATOM 1339 C CA . TYR A 1 88 ? 13.984 10.831 11.983 1.00 23.89 156 TYR A CA 1
ATOM 1340 C C . TYR A 1 88 ? 13.960 9.439 11.370 1.00 23.04 156 TYR A C 1
ATOM 1341 O O . TYR A 1 88 ? 14.005 8.440 12.112 1.00 23.48 156 TYR A O 1
ATOM 1359 N N . LEU A 1 89 ? 13.881 9.352 10.062 1.00 23.03 157 LEU A N 1
ATOM 1360 C CA . LEU A 1 89 ? 13.796 8.011 9.455 1.00 23.69 157 LEU A CA 1
ATOM 1361 C C . LEU A 1 89 ? 15.120 7.351 9.338 1.00 24.25 157 LEU A C 1
ATOM 1362 O O . LEU A 1 89 ? 15.148 6.208 8.834 1.00 25.12 157 LEU A O 1
ATOM 1378 N N . PHE A 1 90 ? 16.176 7.902 9.927 1.00 25.49 158 PHE A N 1
ATOM 1379 C CA . PHE A 1 90 ? 17.489 7.283 9.920 1.00 24.23 158 PHE A CA 1
ATOM 1380 C C . PHE A 1 90 ? 17.875 6.758 11.292 1.00 25.35 158 PHE A C 1
ATOM 1381 O O . PHE A 1 90 ? 19.040 6.466 11.531 1.00 29.14 158 PHE A O 1
ATOM 1398 N N . GLU A 1 91 ? 16.905 6.533 12.159 1.00 26.03 159 GLU A N 1
ATOM 1399 C CA . GLU A 1 91 ? 17.157 5.912 13.454 1.00 25.76 159 GLU A CA 1
ATOM 1400 C C . GLU A 1 91 ? 15.949 5.045 13.808 1.00 24.24 159 GLU A C 1
ATOM 1401 O O . GLU A 1 91 ? 14.898 5.124 13.184 1.00 23.88 159 GLU A O 1
ATOM 1413 N N . THR A 1 92 ? 16.085 4.242 14.868 1.00 24.79 160 THR A N 1
ATOM 1414 C CA . THR A 1 92 ? 15.002 3.373 15.289 1.00 24.72 160 THR A CA 1
ATOM 1415 C C . THR A 1 92 ? 13.952 4.238 15.968 1.00 23.18 160 THR A C 1
ATOM 1416 O O . THR A 1 92 ? 14.292 5.081 16.811 1.00 22.85 160 THR A O 1
ATOM 1427 N N . LEU A 1 93 ? 12.687 4.039 15.591 1.00 20.79 161 LEU A N 1
ATOM 1428 C CA . LEU A 1 93 ? 11.582 4.782 16.138 1.00 19.87 161 LEU A CA 1
ATOM 1429 C C . LEU A 1 93 ? 10.541 3.881 16.747 1.00 19.40 161 LEU A C 1
ATOM 1430 O O . LEU A 1 93 ? 10.459 2.713 16.407 1.00 20.68 161 LEU A O 1
ATOM 1446 N N . SER A 1 94 ? 9.786 4.420 17.697 1.00 19.35 162 SER A N 1
ATOM 1447 C CA . SER A 1 94 ? 8.581 3.837 18.232 1.00 19.98 162 SER A CA 1
ATOM 1448 C C . SER A 1 94 ? 7.414 4.771 17.960 1.00 18.96 162 SER A C 1
ATOM 1449 O O . SER A 1 94 ? 7.565 6.000 18.094 1.00 19.56 162 SER A O 1
ATOM 1457 N N . PHE A 1 95 ? 6.235 4.262 17.642 1.00 17.67 163 PHE A N 1
ATOM 1458 C CA . PHE A 1 95 ? 5.057 5.078 17.377 1.00 16.84 163 PHE A CA 1
ATOM 1459 C C . PHE A 1 95 ? 3.807 4.264 17.567 1.00 16.91 163 PHE A C 1
ATOM 1460 O O . PHE A 1 95 ? 3.867 2.976 17.584 1.00 16.63 163 PHE A O 1
ATOM 1477 N N . PRO A 1 96 ? 2.676 4.900 17.783 1.00 16.80 164 PRO A N 1
ATOM 1478 C CA . PRO A 1 96 ? 1.452 4.142 18.055 1.00 17.11 164 PRO A CA 1
ATOM 1479 C C . PRO A 1 96 ? 0.934 3.438 16.821 1.00 16.80 164 PRO A C 1
ATOM 1480 O O . PRO A 1 96 ? 1.061 3.887 15.684 1.00 16.77 164 PRO A O 1
ATOM 1491 N N . LEU A 1 97 ? 0.308 2.299 17.050 1.00 17.55 165 LEU A N 1
ATOM 1492 C CA . LEU A 1 97 ? -0.281 1.540 15.957 1.00 18.93 165 LEU A CA 1
ATOM 1493 C C . LEU A 1 97 ? -1.252 2.367 15.126 1.00 18.32 165 LEU A C 1
ATOM 1494 O O . LEU A 1 97 ? -1.343 2.224 13.908 1.00 19.93 165 LEU A O 1
ATOM 1510 N N . SER A 1 98 ? -1.942 3.312 15.775 1.00 20.10 166 SER A N 1
ATOM 1511 C CA . SER A 1 98 ? -2.884 4.155 15.062 1.00 21.36 166 SER A CA 1
ATOM 1512 C C . SER A 1 98 ? -2.222 5.123 14.094 1.00 20.83 166 SER A C 1
ATOM 1513 O O . SER A 1 98 ? -2.927 5.688 13.265 1.00 24.13 166 SER A O 1
ATOM 1521 N N . SER A 1 99 ? -0.913 5.284 14.168 1.00 18.71 167 SER A N 1
ATOM 1522 C CA . SER A 1 99 ? -0.204 6.137 13.226 1.00 18.68 167 SER A CA 1
ATOM 1523 C C . SER A 1 99 ? 0.482 5.356 12.123 1.00 18.78 167 SER A C 1
ATOM 1524 O O . SER A 1 99 ? 1.259 5.933 11.373 1.00 18.47 167 SER A O 1
ATOM 1532 N N . LEU A 1 100 ? 0.174 4.065 11.953 1.00 18.66 168 LEU A N 1
ATOM 1533 C CA . LEU A 1 100 ? 0.948 3.266 11.027 1.00 18.45 168 LEU A CA 1
ATOM 1534 C C . LEU A 1 100 ? 0.802 3.746 9.583 1.00 17.86 168 LEU A C 1
ATOM 1535 O O . LEU A 1 100 ? 1.777 3.781 8.831 1.00 18.39 168 LEU A O 1
ATOM 1551 N N . ASN A 1 101 ? -0.427 3.996 9.151 1.00 18.52 169 ASN A N 1
ATOM 1552 C CA . ASN A 1 101 ? -0.643 4.468 7.782 1.00 19.73 169 ASN A CA 1
ATOM 1553 C C . ASN A 1 101 ? -0.004 5.830 7.587 1.00 18.98 169 ASN A C 1
ATOM 1554 O O . ASN A 1 101 ? 0.519 6.115 6.510 1.00 19.43 169 ASN A O 1
ATOM 1565 N N . GLN A 1 102 ? -0.063 6.705 8.603 1.00 19.95 170 GLN A N 1
ATOM 1566 C CA . GLN A 1 102 ? 0.610 8.001 8.449 1.00 20.03 170 GLN A CA 1
ATOM 1567 C C . GLN A 1 102 ? 2.100 7.848 8.236 1.00 18.62 170 GLN A C 1
ATOM 1568 O O . GLN A 1 102 ? 2.724 8.578 7.446 1.00 19.99 170 GLN A O 1
ATOM 1582 N N . PHE A 1 103 ? 2.676 6.873 8.898 1.00 19.61 171 PHE A N 1
ATOM 1583 C CA . PHE A 1 103 ? 4.080 6.552 8.741 1.00 18.22 171 PHE A CA 1
ATOM 1584 C C . PHE A 1 103 ? 4.388 6.087 7.325 1.00 18.50 171 PHE A C 1
ATOM 1585 O O . PHE A 1 103 ? 5.306 6.594 6.640 1.00 18.73 171 PHE A O 1
ATOM 1602 N N . TYR A 1 104 ? 3.622 5.106 6.839 1.00 18.78 172 TYR A N 1
ATOM 1603 C CA . TYR A 1 104 ? 3.784 4.651 5.465 1.00 17.90 172 TYR A CA 1
ATOM 1604 C C . TYR A 1 104 ? 3.716 5.833 4.475 1.00 18.72 172 TYR A C 1
ATOM 1605 O O . TYR A 1 104 ? 4.483 5.919 3.514 1.00 19.21 172 TYR A O 1
ATOM 1624 N N . ASN A 1 105 ? 2.698 6.689 4.652 1.00 18.98 173 ASN A N 1
ATOM 1625 C CA . ASN A 1 105 ? 2.489 7.792 3.713 1.00 20.72 173 ASN A CA 1
ATOM 1626 C C . ASN A 1 105 ? 3.630 8.777 3.787 1.00 20.90 173 ASN A C 1
ATOM 1627 O O . ASN A 1 105 ? 3.981 9.378 2.755 1.00 21.75 173 ASN A O 1
ATOM 1638 N N . LYS A 1 106 ? 4.220 8.961 4.959 1.00 20.79 174 LYS A N 1
ATOM 1639 C CA . LYS A 1 106 ? 5.385 9.839 5.065 1.00 21.52 174 LYS A CA 1
ATOM 1640 C C . LYS A 1 106 ? 6.579 9.321 4.299 1.00 22.05 174 LYS A C 1
ATOM 1641 O O . LYS A 1 106 ? 7.202 10.050 3.511 1.00 22.64 174 LYS A O 1
ATOM 1660 N N . ILE A 1 107 ? 6.858 8.044 4.416 1.00 20.90 175 ILE A N 1
ATOM 1661 C CA . ILE A 1 107 ? 7.948 7.491 3.627 1.00 20.78 175 ILE A CA 1
ATOM 1662 C C . ILE A 1 107 ? 7.606 7.521 2.153 1.00 22.23 175 ILE A C 1
ATOM 1663 O O . ILE A 1 107 ? 8.468 7.843 1.309 1.00 23.36 175 ILE A O 1
ATOM 1679 N N . ALA A 1 108 ? 6.357 7.200 1.804 1.00 22.93 176 ALA A N 1
ATOM 1680 C CA . ALA A 1 108 ? 5.978 7.091 0.396 1.00 24.88 176 ALA A CA 1
ATOM 1681 C C . ALA A 1 108 ? 6.135 8.424 -0.281 1.00 26.63 176 ALA A C 1
ATOM 1682 O O . ALA A 1 108 ? 6.646 8.514 -1.425 1.00 28.55 176 ALA A O 1
ATOM 1689 N N . LYS A 1 109 ? 5.592 9.482 0.363 1.00 27.08 177 LYS A N 1
ATOM 1690 C CA . LYS A 1 109 ? 5.607 10.789 -0.304 1.00 29.28 177 LYS A CA 1
ATOM 1691 C C . LYS A 1 109 ? 7.023 11.264 -0.441 1.00 28.69 177 LYS A C 1
ATOM 1692 O O . LYS A 1 109 ? 7.359 11.996 -1.390 1.00 30.59 177 LYS A O 1
ATOM 1711 N N . SER A 1 110 ? 7.842 10.957 0.551 1.00 29.52 178 SER A N 1
ATOM 1712 C CA . SER A 1 110 ? 9.228 11.372 0.554 1.00 30.99 178 SER A CA 1
ATOM 1713 C C . SER A 1 110 ? 10.015 10.658 -0.537 1.00 31.64 178 SER A C 1
ATOM 1714 O O . SER A 1 110 ? 10.797 11.266 -1.267 1.00 32.82 178 SER A O 1
ATOM 1722 N N . LEU A 1 111 ? 9.774 9.366 -0.696 1.00 30.42 179 LEU A N 1
ATOM 1723 C CA . LEU A 1 111 ? 10.512 8.595 -1.688 1.00 30.02 179 LEU A CA 1
ATOM 1724 C C . LEU A 1 111 ? 10.123 9.013 -3.077 1.00 33.55 179 LEU A C 1
ATOM 1725 O O . LEU A 1 111 ? 10.943 8.905 -3.991 1.00 36.04 179 LEU A O 1
ATOM 1741 N N . ASN A 1 112 ? 8.878 9.464 -3.247 1.00 36.23 180 ASN A N 1
ATOM 1742 C CA . ASN A 1 112 ? 8.353 9.862 -4.548 1.00 39.78 180 ASN A CA 1
ATOM 1743 C C . ASN A 1 112 ? 8.736 11.265 -4.941 1.00 40.97 180 ASN A C 1
ATOM 1744 O O . ASN A 1 112 ? 8.364 11.681 -6.038 1.00 41.62 180 ASN A O 1
ATOM 1755 N N . LYS A 1 113 ? 9.437 12.010 -4.090 1.00 41.80 181 LYS A N 1
ATOM 1756 C CA . LYS A 1 113 ? 9.939 13.341 -4.468 1.00 45.13 181 LYS A CA 1
ATOM 1757 C C . LYS A 1 113 ? 10.833 13.272 -5.725 1.00 47.97 181 LYS A C 1
ATOM 1758 O O . LYS A 1 113 ? 11.280 12.191 -6.158 1.00 49.94 181 LYS A O 1
ATOM 1778 N N . ASN B 2 2 ? 19.295 -12.943 -20.891 1.00 63.86 25 ASN B N 1
ATOM 1779 C CA . ASN B 2 2 ? 18.705 -11.619 -21.089 1.00 62.59 25 ASN B CA 1
ATOM 1780 C C . ASN B 2 2 ? 17.969 -11.052 -19.854 1.00 59.83 25 ASN B C 1
ATOM 1781 O O . ASN B 2 2 ? 18.272 -9.946 -19.405 1.00 58.65 25 ASN B O 1
ATOM 1784 N N . ALA B 2 3 ? 17.017 -11.817 -19.302 1.00 57.41 26 ALA B N 1
ATOM 1785 C CA . ALA B 2 3 ? 16.086 -11.270 -18.308 1.00 53.82 26 ALA B CA 1
ATOM 1786 C C . ALA B 2 3 ? 16.765 -10.752 -17.048 1.00 48.89 26 ALA B C 1
ATOM 1787 O O . ALA B 2 3 ? 16.324 -9.721 -16.508 1.00 49.40 26 ALA B O 1
ATOM 1794 N N . PRO B 2 4 ? 17.827 -11.369 -16.550 1.00 43.36 27 PRO B N 1
ATOM 1795 C CA . PRO B 2 4 ? 18.540 -10.778 -15.411 1.00 40.97 27 PRO B CA 1
ATOM 1796 C C . PRO B 2 4 ? 19.092 -9.396 -15.692 1.00 36.11 27 PRO B C 1
ATOM 1797 O O . PRO B 2 4 ? 19.311 -8.626 -14.762 1.00 36.78 27 PRO B O 1
ATOM 1808 N N . TYR B 2 5 ? 19.339 -9.058 -16.938 1.00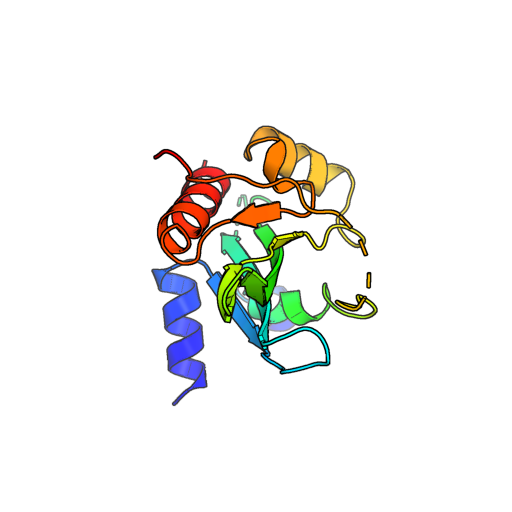 31.00 28 TYR B N 1
ATOM 1809 C CA . TYR B 2 5 ? 20.030 -7.820 -17.287 1.00 28.76 28 TYR B CA 1
ATOM 1810 C C . TYR B 2 5 ? 19.110 -6.766 -17.854 1.00 28.87 28 TYR B C 1
ATOM 1811 O O . TYR B 2 5 ? 19.203 -5.596 -17.478 1.00 29.48 28 TYR B O 1
ATOM 1829 N N . PHE B 2 6 ? 18.205 -7.139 -18.746 1.00 29.10 29 PHE B N 1
ATOM 1830 C CA . PHE B 2 6 ? 17.323 -6.190 -19.392 1.00 29.18 29 PHE B CA 1
ATOM 1831 C C . PHE B 2 6 ? 15.927 -6.149 -18.791 1.00 32.22 29 PHE B C 1
ATOM 1832 O O . PHE B 2 6 ? 15.092 -5.375 -19.269 1.00 36.15 29 PHE B O 1
ATOM 1849 N N . GLY B 2 7 ? 15.639 -6.951 -17.760 1.00 32.37 30 GLY B N 1
ATOM 1850 C CA . GLY B 2 7 ? 14.314 -6.925 -17.179 1.00 33.65 30 GLY B CA 1
ATOM 1851 C C . GLY B 2 7 ? 14.113 -5.747 -16.260 1.00 33.99 30 GLY B C 1
ATOM 1852 O O . GLY B 2 7 ? 15.080 -5.155 -15.770 1.00 33.44 30 GLY B O 1
ATOM 1856 N N . ARG B 2 8 ? 12.820 -5.470 -16.002 1.00 33.37 31 ARG B N 1
ATOM 1857 C CA . ARG B 2 8 ? 12.433 -4.407 -15.101 1.00 33.25 31 ARG B CA 1
ATOM 1858 C C . ARG B 2 8 ? 12.871 -4.746 -13.682 1.00 32.25 31 ARG B C 1
ATOM 1859 O O . ARG B 2 8 ? 12.607 -5.860 -13.193 1.00 32.53 31 ARG B O 1
ATOM 1863 N N . PRO B 2 9 ? 13.570 -3.856 -13.003 1.00 31.81 32 PRO B N 1
ATOM 1864 C CA . PRO B 2 9 ? 13.926 -4.129 -11.614 1.00 31.98 32 PRO B CA 1
ATOM 1865 C C . PRO B 2 9 ? 12.691 -4.172 -10.704 1.00 32.55 32 PRO B C 1
ATOM 1866 O O . PRO B 2 9 ? 11.638 -3.587 -10.994 1.00 34.63 32 PRO B O 1
ATOM 1877 N N . SER B 2 10 ? 12.804 -4.929 -9.617 1.00 30.64 33 SER B N 1
ATOM 1878 C CA . SER B 2 10 ? 11.645 -5.128 -8.719 1.00 29.93 33 SER B CA 1
ATOM 1879 C C . SER B 2 10 ? 12.118 -5.053 -7.286 1.00 27.35 33 SER B C 1
ATOM 1880 O O . SER B 2 10 ? 13.295 -5.239 -6.988 1.00 28.50 33 SER B O 1
ATOM 1888 N N . LEU B 2 11 ? 11.193 -4.716 -6.391 1.00 25.55 34 LEU B N 1
ATOM 1889 C CA . LEU B 2 11 ? 11.568 -4.738 -4.993 1.00 23.87 34 LEU B CA 1
ATOM 1890 C C . LEU B 2 11 ? 11.772 -6.132 -4.451 1.00 24.59 34 LEU B C 1
ATOM 1891 O O . LEU B 2 11 ? 12.313 -6.265 -3.349 1.00 23.27 34 LEU B O 1
ATOM 1907 N N . LYS B 2 12 ? 11.399 -7.156 -5.223 1.00 25.86 35 LYS B N 1
ATOM 1908 C CA . LYS B 2 12 ? 11.650 -8.504 -4.702 1.00 29.57 35 LYS B CA 1
ATOM 1909 C C . LYS B 2 12 ? 13.129 -8.726 -4.416 1.00 28.85 35 LYS B C 1
ATOM 1910 O O . LYS B 2 12 ? 13.469 -9.546 -3.563 1.00 28.93 35 LYS B O 1
ATOM 1929 N N . THR B 2 13 ? 14.027 -8.142 -5.193 1.00 28.89 36 THR B N 1
ATOM 1930 C CA . THR B 2 13 ? 15.445 -8.386 -4.983 1.00 30.89 36 THR B CA 1
ATOM 1931 C C . THR B 2 13 ? 16.031 -7.671 -3.778 1.00 31.30 36 THR B C 1
ATOM 1932 O O . THR B 2 13 ? 17.246 -7.768 -3.515 1.00 34.89 36 THR B O 1
ATOM 1943 N N . ARG B 2 14 ? 15.212 -6.964 -3.041 1.00 27.64 37 ARG B N 1
ATOM 1944 C CA . ARG B 2 14 ? 15.716 -6.294 -1.875 1.00 27.82 37 ARG B CA 1
ATOM 1945 C C . ARG B 2 14 ? 15.745 -7.212 -0.672 1.00 25.98 37 ARG B C 1
ATOM 1946 O O . ARG B 2 14 ? 16.242 -6.847 0.387 1.00 25.74 37 ARG B O 1
ATOM 1967 N N . ALA B 2 15 ? 15.226 -8.442 -0.802 1.00 25.84 38 ALA B N 1
ATOM 1968 C CA . ALA B 2 15 ? 15.325 -9.357 0.328 1.00 25.39 38 ALA B CA 1
ATOM 1969 C C . ALA B 2 15 ? 16.763 -9.478 0.824 1.00 25.95 38 ALA B C 1
ATOM 1970 O O . ALA B 2 15 ? 16.973 -9.634 2.033 1.00 26.20 38 ALA B O 1
ATOM 1977 N N . LYS B 2 16 ? 17.760 -9.469 -0.095 1.00 27.17 39 LYS B N 1
ATOM 1978 C CA . LYS B 2 16 ? 19.169 -9.573 0.265 1.00 31.63 39 LYS B CA 1
ATOM 1979 C C . LYS B 2 16 ? 19.600 -8.509 1.254 1.00 30.39 39 LYS B C 1
ATOM 1980 O O . LYS B 2 16 ? 20.582 -8.702 1.981 1.00 31.99 39 LYS B O 1
ATOM 1999 N N . GLN B 2 17 ? 18.903 -7.361 1.278 1.00 27.73 40 GLN B N 1
ATOM 2000 C CA . GLN B 2 17 ? 19.366 -6.297 2.145 1.00 28.22 40 GLN B CA 1
ATOM 2001 C C . GLN B 2 17 ? 19.277 -6.717 3.609 1.00 29.87 40 GLN B C 1
ATOM 2015 N N . PHE B 2 18 ? 18.440 -7.714 3.921 1.00 29.56 41 PHE B N 1
ATOM 2016 C CA . PHE B 2 18 ? 18.208 -8.083 5.314 1.00 29.69 41 PHE B CA 1
ATOM 2017 C C . PHE B 2 18 ? 19.162 -9.147 5.801 1.00 33.53 41 PHE B C 1
ATOM 2018 O O . PHE B 2 18 ? 19.148 -9.491 6.990 1.00 33.57 41 PHE B O 1
ATOM 2035 N N . GLU B 2 19 ? 20.027 -9.627 4.941 1.00 36.47 42 GLU B N 1
ATOM 2036 C CA . GLU B 2 19 ? 20.869 -10.740 5.352 1.00 40.27 42 GLU B CA 1
ATOM 2037 C C . GLU B 2 19 ? 21.830 -10.282 6.446 1.00 43.17 42 GLU B C 1
ATOM 2038 O O . GLU B 2 19 ? 22.484 -9.241 6.317 1.00 45.14 42 GLU B O 1
ATOM 2050 N N . GLY B 2 20 ? 21.821 -10.989 7.584 1.00 44.22 43 GLY B N 1
ATOM 2051 C CA . GLY B 2 20 ? 22.729 -10.696 8.680 1.00 45.67 43 GLY B CA 1
ATOM 2052 C C . GLY B 2 20 ? 22.239 -9.676 9.684 1.00 45.91 43 GLY B C 1
ATOM 2053 O O . GLY B 2 20 ? 22.963 -9.388 10.647 1.00 46.78 43 GLY B O 1
ATOM 2057 N N . VAL B 2 21 ? 21.039 -9.131 9.503 1.00 45.25 44 VAL B N 1
ATOM 2058 C CA . VAL B 2 21 ? 20.468 -8.149 10.419 1.00 44.94 44 VAL B CA 1
ATOM 2059 C C . VAL B 2 21 ? 19.592 -8.858 11.453 1.00 46.38 44 VAL B C 1
ATOM 2060 O O . VAL B 2 21 ? 18.662 -9.585 11.086 1.00 44.86 44 VAL B O 1
ATOM 2073 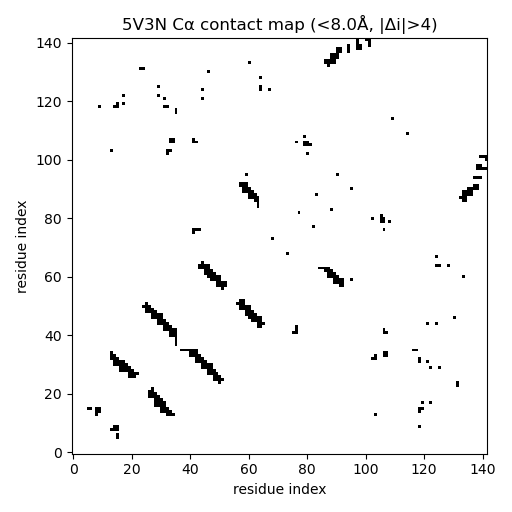N N . SER B 2 22 ? 19.814 -8.571 12.742 1.00 49.65 45 SER B N 1
ATO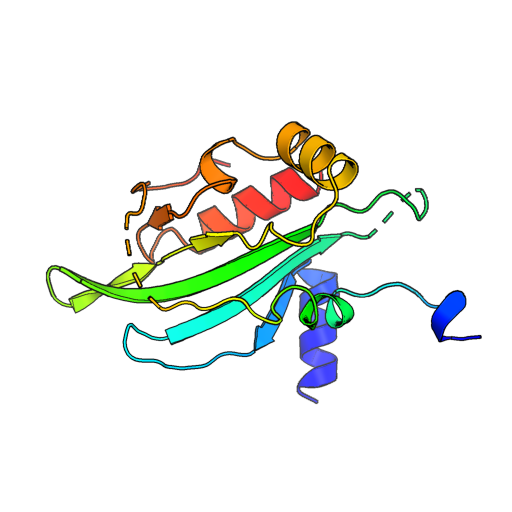M 2074 C CA . SER B 2 22 ? 18.966 -9.105 13.811 1.00 52.01 45 SER B CA 1
ATOM 2075 C C . SER B 2 22 ? 17.991 -8.051 14.347 1.00 52.30 45 SER B C 1
ATOM 2076 O O . SER B 2 22 ? 18.318 -6.864 14.401 1.00 52.95 45 SER B O 1
ATOM 2084 N N . SER B 2 23 ? 16.783 -8.496 14.766 1.00 51.40 46 SER B N 1
ATOM 2085 C CA . SER B 2 23 ? 15.845 -7.623 15.492 1.00 49.76 46 SER B CA 1
ATOM 2086 C C . SER B 2 23 ? 15.980 -7.726 17.006 1.00 50.51 46 SER B C 1
ATOM 2087 O O . SER B 2 23 ? 15.212 -7.083 17.730 1.00 50.38 46 SER B O 1
ATOM 2095 N N . LYS B 2 24 ? 16.937 -8.499 17.505 1.00 51.06 47 LYS B N 1
ATOM 2096 C CA . LYS B 2 24 ? 17.136 -8.601 18.958 1.00 51.65 47 LYS B CA 1
ATOM 2097 C C . LYS B 2 24 ? 17.874 -7.390 19.511 1.00 52.30 47 LYS B C 1
ATOM 2098 O O . LYS B 2 24 ? 18.940 -7.041 19.008 1.00 53.35 47 LYS B O 1
ATOM 2117 N N . ASN B 2 29 ? 16.176 1.031 22.604 1.00 58.46 52 ASN B N 1
ATOM 2118 C CA . ASN B 2 29 ? 16.457 2.455 22.484 1.00 57.87 52 ASN B CA 1
ATOM 2119 C C . ASN B 2 29 ? 15.787 3.031 21.248 1.00 51.56 52 ASN B C 1
ATOM 2120 O O . ASN B 2 29 ? 16.378 3.010 20.174 1.00 52.18 52 ASN B O 1
ATOM 2124 N N . CYS B 2 30 ? 14.559 3.550 21.405 1.00 43.57 53 CYS B N 1
ATOM 2125 C CA . CYS B 2 30 ? 13.765 4.034 20.292 1.00 35.81 53 CYS B CA 1
ATOM 2126 C C . CYS B 2 30 ? 13.402 5.498 20.580 1.00 33.06 53 CYS B C 1
ATOM 2127 O O . CYS B 2 30 ? 13.190 5.886 21.730 1.00 33.27 53 CYS B O 1
ATOM 2135 N N . ARG B 2 31 ? 13.402 6.312 19.550 1.00 30.92 54 ARG B N 1
ATOM 2136 C CA . ARG B 2 31 ? 12.890 7.702 19.618 1.00 27.14 54 ARG B CA 1
ATOM 2137 C C . ARG B 2 31 ? 11.390 7.605 19.371 1.00 25.35 54 ARG B C 1
ATOM 2138 O O . ARG B 2 31 ? 10.948 7.009 18.378 1.00 26.50 54 ARG B O 1
ATOM 2159 N N . ARG B 2 32 ? 10.596 8.112 20.313 1.00 22.30 55 ARG B N 1
ATOM 2160 C CA . ARG B 2 32 ? 9.159 7.951 20.273 1.00 20.76 55 ARG B CA 1
ATOM 2161 C C . ARG B 2 32 ? 8.550 9.150 19.558 1.00 19.76 55 ARG B C 1
ATOM 2162 O O . ARG B 2 32 ? 8.773 10.306 19.961 1.00 21.62 55 ARG B O 1
ATOM 2183 N N . ILE B 2 33 ? 7.761 8.899 18.524 1.00 19.57 56 ILE B N 1
ATOM 2184 C CA . ILE B 2 33 ? 7.038 9.902 17.743 1.00 19.29 56 ILE B CA 1
ATOM 2185 C C . ILE B 2 33 ? 5.544 9.567 17.727 1.00 19.45 56 ILE B C 1
ATOM 2186 O O . ILE B 2 33 ? 5.170 8.416 17.458 1.00 21.15 56 ILE B O 1
ATOM 2202 N N . GLU B 2 34 ? 4.667 10.539 18.027 1.00 20.36 57 GLU B N 1
ATOM 2203 C CA . GLU B 2 34 ? 3.238 10.214 18.123 1.00 22.09 57 GLU B CA 1
ATOM 2204 C C . GLU B 2 34 ? 2.528 10.236 16.779 1.00 21.97 57 GLU B C 1
ATOM 2205 O O . GLU B 2 34 ? 1.514 9.556 16.614 1.00 22.61 57 GLU B O 1
ATOM 2217 N N . ALA B 2 35 ? 2.994 10.969 15.774 1.00 21.46 58 ALA B N 1
ATOM 2218 C CA . ALA B 2 35 ? 2.216 11.069 14.537 1.00 21.66 58 ALA B CA 1
ATOM 2219 C C . ALA B 2 35 ? 3.136 11.650 13.469 1.00 21.69 58 ALA B C 1
ATOM 2220 O O . ALA B 2 35 ? 4.230 12.168 13.817 1.00 22.16 58 ALA B O 1
ATOM 2227 N N . PHE B 2 36 ? 2.733 11.479 12.196 1.00 22.52 59 PHE B N 1
ATOM 2228 C CA . PHE B 2 36 ? 3.555 11.947 11.097 1.00 23.80 59 PHE B CA 1
ATOM 2229 C C . PHE B 2 36 ? 2.647 12.777 10.219 1.00 27.51 59 PHE B C 1
ATOM 2230 O O . PHE B 2 36 ? 1.499 12.390 9.975 1.00 29.89 59 PHE B O 1
ATOM 2247 N N . SER B 2 37 ? 3.117 13.974 9.839 1.00 28.81 60 SER B N 1
ATOM 2248 C CA . SER B 2 37 ? 2.330 14.867 9.020 1.00 32.25 60 SER B CA 1
ATOM 2249 C C . SER B 2 37 ? 2.269 14.447 7.554 1.00 33.99 60 SER B C 1
ATOM 2250 O O . SER B 2 37 ? 2.970 13.544 7.088 1.00 33.62 60 SER B O 1
ATOM 2258 N N . ASP B 2 38 ? 1.396 15.125 6.813 1.00 38.66 61 ASP B N 1
ATOM 2259 C CA . ASP B 2 38 ? 1.239 14.878 5.384 1.00 46.14 61 ASP B CA 1
ATOM 2260 C C . ASP B 2 38 ? 1.837 16.019 4.552 1.00 47.20 61 ASP B C 1
ATOM 2261 O O . ASP B 2 38 ? 2.805 16.669 4.973 1.00 47.92 61 ASP B O 1
#

Radius of gyration: 15.41 Å; Cα contacts (8 Å, |Δi|>4): 231; chains: 2; bounding box: 30×31×50 Å

Secondary structure (P-SEA, 3-state):
caaaaaaaaaaaccccccccccccccbbbbbccccccccbbbbbbbbbbbbbcccccbbbbbbbbcccccaaaaaaaaacccccccccccccccaaaaaaaaaaaaaac/ccccccccccccccccccccccccccccccccc

Sequence (142 aa):
NSEVIKDLYEYLCNVRVHKSSYEDDSGLWFDISQGTHSSDDYSSIMDYKLGFVKGQAQVTEVIIYAPVLKQRSTEELYSLQSKLPEYLFETLSFPLSSLNQFYNKIAKSLNKNAPYFGRPSLKTRAKQFEGVSSKNCRRIEAFSD

Foldseek 3Di:
DVVVVQVVCCVVQQKHWPDWDADPFAIKTWMKGWAQVVPDTQIWTWMWGWGQDPPRATKIKIATDPPPDDPVNVVLNPVQADPVNHHIDIGHPVCPVVVSVRSHVSRVD/DCVVPPDDDCVVCVVVCPPPDPPDDDDDDDDDD

GO terms:
  GO:0005635 nuclear envelope (C, IDA)
  GO:0005730 nucleolus (C, IDA)
  GO:0033551 monopolin complex (C, IDA)
  GO:0051455 spindle attachment to meiosis I kinetochore (P, IGI)
  GO:0034503 protein localization to nucleolar rDNA repeats (P, IMP)
  GO:0045132 meiotic chromosome segregation (P, IMP)
  GO:0045143 homologous chromosome segregation (P, IMP)
  GO:0070550 rDNA chromatin condensation (P, IMP)
  GO:0045143 homologous chromosome segregation (P, IPI)
  GO:0042802 identical protein binding (F, IPI)
  GO:0005515 protein binding (F, IPI)
  GO:0051754 meiotic siste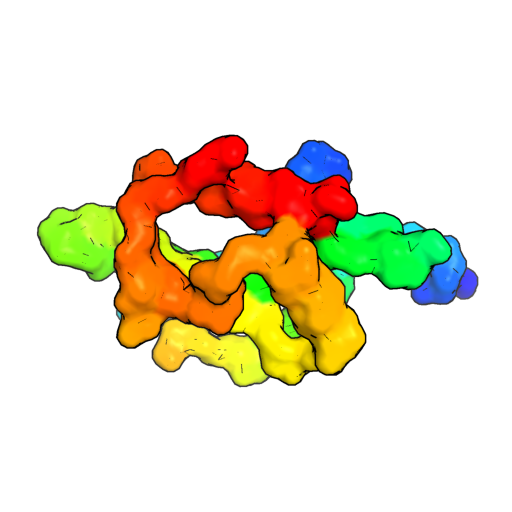r chromatid cohesion, centromeric (P, IMP)

CATH classification: 3.90.1150.80

Nearest PDB structures (foldseek):
  5v3n-assembly1_A-2  TM=9.380E-01  e=1.537E-19  Saccharomyces cerevisiae S288C
  6dei-assembly1_A  TM=9.252E-01  e=5.623E-17  Saccharomyces cerevisiae S288C
  3n4s-assembly1_B  TM=9.049E-01  e=4.165E-13  Saccharomyces cerevisiae
  3n7n-assembly1_B  TM=9.181E-01  e=4.165E-13  Saccharomyces cerevisiae
  6mjb-assembly1_A  TM=9.133E-01  e=4.780E-12  Nakaseomyces glabratus

Solvent-accessible surface area: 8786 Å² total; per-residue (Å²): 112,76,88,113,94,63,40,104,128,12,152,130,39,46,23,12,57,33,114,58,58,143,41,116,50,16,74,8,47,4,10,0,1,4,50,81,126,109,87,98,72,7,0,0,0,8,9,13,0,34,19,129,31,168,95,140,86,28,32,0,31,0,25,26,11,41,96,87,17,55,113,144,33,46,162,37,3,110,77,40,10,35,110,34,0,42,73,44,0,17,0,27,86,106,6,54,97,72,2,60,68,32,0,19,128,4,2,85,167,100,82,117,183,178,42,99,86,25,3,94,107,25,50,143,26,16,129,87,56,76,28,184,146,56,87,102,30,107,59,12,81,148

B-factor: mean 32.98, std 11.39, range [16.58, 75.1]